Protein AF-A0A7K0U903-F1 (afdb_monomer_lite)

pLDDT: mean 87.4, std 8.75, range [61.56, 96.75]

Foldseek 3Di:
DDKAQQLQFFDVVVCVVPVVVNVVSNQKMWDWDADPPPDDGTFIKIWGADPVVRDTDPDIDTDPGHTPVVVVVVD

Secondary structure (DSSP, 8-state):
-EEEEHHHHB-THHHHT-THHHHHHTTEEEEEE--SSSS-S-EEEEEEEETTTTEE-S--EE--SPBHHHHHHH-

Sequence (75 aa):
MILNEKARAVADVAIAFNPAKSDEFSRQVLITVEKNRAGRGGVNIQFDKDFEFYRLNPQGSFLVEKLLSDVLSEG

Radius of gyration: 13.05 Å; chains: 1; bounding box: 36×24×38 Å

Structure (mmCIF, N/CA/C/O backbone):
data_AF-A0A7K0U903-F1
#
_entry.id   AF-A0A7K0U903-F1
#
loop_
_atom_site.group_PDB
_atom_site.id
_atom_site.type_symbol
_atom_site.label_atom_id
_atom_site.label_alt_id
_atom_site.label_comp_id
_atom_site.label_asym_id
_atom_site.label_entity_id
_atom_site.label_seq_id
_atom_site.pdbx_PDB_ins_code
_atom_site.Cartn_x
_atom_site.Cartn_y
_atom_site.Cartn_z
_atom_site.occupancy
_atom_site.B_iso_or_equiv
_atom_site.auth_seq_id
_atom_site.auth_comp_id
_atom_site.auth_asym_id
_atom_site.auth_atom_id
_atom_site.pdbx_PDB_model_num
ATOM 1 N N . MET A 1 1 ? -4.469 -3.075 -13.710 1.00 84.94 1 MET A N 1
ATOM 2 C CA . MET A 1 1 ? -4.653 -2.589 -12.325 1.00 84.94 1 MET A CA 1
ATOM 3 C C . MET A 1 1 ? -4.870 -3.800 -11.451 1.00 84.94 1 MET A C 1
ATOM 5 O O . MET A 1 1 ? -5.606 -4.687 -11.863 1.00 84.94 1 MET A O 1
ATOM 9 N N . ILE A 1 2 ? -4.231 -3.824 -10.289 1.00 91.19 2 ILE A N 1
ATOM 10 C CA . ILE A 1 2 ? -4.339 -4.901 -9.305 1.00 91.19 2 ILE A CA 1
ATOM 11 C C . ILE A 1 2 ? -4.782 -4.267 -7.982 1.00 91.19 2 ILE A C 1
ATOM 13 O O . ILE A 1 2 ? -4.317 -3.178 -7.647 1.00 91.19 2 ILE A O 1
ATOM 17 N N . LEU A 1 3 ? -5.693 -4.923 -7.264 1.00 92.69 3 LEU A N 1
ATOM 18 C CA . LEU A 1 3 ? -6.152 -4.529 -5.931 1.00 92.69 3 LEU A CA 1
ATOM 19 C C . LEU A 1 3 ? -5.756 -5.620 -4.937 1.00 92.69 3 LEU A C 1
ATOM 21 O O . LEU A 1 3 ? -6.029 -6.793 -5.182 1.00 92.69 3 LEU A O 1
ATOM 25 N N . ASN A 1 4 ? -5.153 -5.227 -3.821 1.00 93.75 4 ASN A N 1
ATOM 26 C CA . ASN A 1 4 ? -4.706 -6.123 -2.762 1.00 93.75 4 ASN A CA 1
ATOM 27 C C . ASN A 1 4 ? -5.099 -5.593 -1.380 1.00 93.75 4 ASN A C 1
ATOM 29 O O . ASN A 1 4 ? -5.232 -4.388 -1.172 1.00 93.75 4 ASN A O 1
ATOM 33 N N . GLU A 1 5 ? -5.211 -6.503 -0.415 1.00 93.31 5 GLU A N 1
ATOM 34 C CA . GLU A 1 5 ? -5.215 -6.153 1.009 1.00 93.31 5 GLU A CA 1
ATOM 35 C C . GLU A 1 5 ? -3.794 -5.742 1.413 1.00 93.31 5 GLU A C 1
ATOM 37 O O . GLU A 1 5 ? -2.852 -6.520 1.215 1.00 93.31 5 GLU A O 1
ATOM 42 N N . LYS A 1 6 ? -3.610 -4.539 1.978 1.00 93.94 6 LYS A N 1
ATOM 43 C CA . LYS A 1 6 ? -2.260 -4.025 2.271 1.00 93.94 6 LYS A CA 1
ATOM 44 C C . LYS A 1 6 ? -1.515 -4.944 3.237 1.00 93.94 6 LYS A C 1
ATOM 46 O O . LYS A 1 6 ? -0.353 -5.259 2.992 1.00 93.94 6 LYS A O 1
ATOM 51 N N . ALA A 1 7 ? -2.209 -5.450 4.256 1.00 92.44 7 ALA A N 1
ATOM 52 C CA . ALA A 1 7 ? -1.659 -6.368 5.255 1.00 92.44 7 ALA A CA 1
ATOM 53 C C . ALA A 1 7 ? -1.046 -7.657 4.675 1.00 92.44 7 ALA A C 1
ATOM 55 O O . ALA A 1 7 ? -0.240 -8.290 5.343 1.00 92.44 7 ALA A O 1
ATOM 56 N N . ARG A 1 8 ? -1.418 -8.056 3.450 1.00 92.31 8 ARG A N 1
ATOM 57 C CA . ARG A 1 8 ? -0.866 -9.242 2.771 1.00 92.31 8 ARG A CA 1
ATOM 58 C C . ARG A 1 8 ? 0.174 -8.907 1.702 1.00 92.31 8 ARG A C 1
ATOM 60 O O . ARG A 1 8 ? 0.854 -9.805 1.222 1.00 92.31 8 ARG A O 1
ATOM 67 N N . ALA A 1 9 ? 0.246 -7.645 1.283 1.00 93.00 9 ALA A N 1
ATOM 68 C CA . ALA A 1 9 ? 1.113 -7.203 0.196 1.00 93.00 9 ALA A CA 1
ATOM 69 C C . ALA A 1 9 ? 2.463 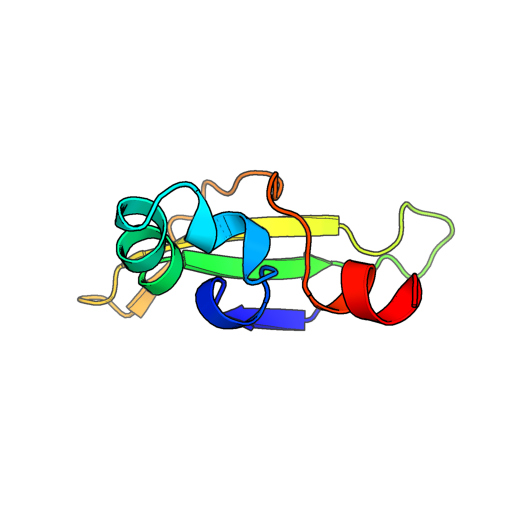-6.666 0.694 1.00 93.00 9 ALA A C 1
ATOM 71 O O . ALA A 1 9 ? 3.463 -6.767 -0.017 1.00 93.00 9 ALA A O 1
ATOM 72 N N . VAL A 1 10 ? 2.500 -6.088 1.898 1.00 92.75 10 VAL A N 1
ATOM 73 C CA . VAL A 1 10 ? 3.736 -5.584 2.515 1.00 92.75 10 VAL A CA 1
ATOM 74 C C . VAL A 1 10 ? 4.584 -6.729 3.069 1.00 92.75 10 VAL A C 1
ATOM 76 O O . VAL A 1 10 ? 4.056 -7.747 3.503 1.00 92.75 10 VAL A O 1
ATOM 79 N N . ALA A 1 11 ? 5.906 -6.565 3.059 1.00 89.75 11 ALA A N 1
ATOM 80 C CA . ALA A 1 11 ? 6.819 -7.551 3.627 1.00 89.75 11 ALA A CA 1
ATOM 81 C C . ALA A 1 11 ? 6.765 -7.563 5.167 1.00 89.75 11 ALA A C 1
ATOM 83 O O . ALA A 1 11 ? 6.631 -6.508 5.791 1.00 89.75 11 ALA A O 1
ATOM 84 N N . ASP A 1 12 ? 6.977 -8.730 5.785 1.00 85.44 12 ASP A N 1
ATOM 85 C CA . ASP A 1 12 ? 6.916 -8.921 7.247 1.00 85.44 12 ASP A CA 1
ATOM 86 C C . ASP A 1 12 ? 7.835 -7.970 8.023 1.00 85.44 12 ASP A C 1
ATOM 88 O O . ASP A 1 12 ? 7.503 -7.516 9.119 1.00 85.44 12 ASP A O 1
ATOM 92 N N . VAL A 1 13 ? 8.970 -7.597 7.423 1.00 82.62 13 VAL A N 1
ATOM 93 C CA . VAL A 1 13 ? 9.906 -6.611 7.977 1.00 82.62 13 VAL A CA 1
ATOM 94 C C . VAL A 1 13 ? 9.226 -5.271 8.289 1.00 82.62 13 VAL A C 1
ATOM 96 O O . VAL A 1 13 ? 9.583 -4.619 9.264 1.00 82.62 13 VAL A O 1
ATOM 99 N N . ALA A 1 14 ? 8.208 -4.868 7.523 1.00 79.69 14 ALA A N 1
ATOM 100 C CA . ALA A 1 14 ? 7.469 -3.628 7.756 1.00 79.69 14 ALA A CA 1
ATOM 101 C C . ALA A 1 14 ? 6.581 -3.685 9.013 1.00 79.69 14 ALA A C 1
ATOM 103 O O . ALA A 1 14 ? 6.303 -2.643 9.608 1.00 79.69 14 ALA A O 1
ATOM 104 N N . ILE A 1 15 ? 6.155 -4.885 9.422 1.00 80.12 15 ILE A N 1
ATOM 105 C CA . ILE A 1 15 ? 5.309 -5.122 10.601 1.00 80.12 15 ILE A CA 1
ATOM 106 C C . ILE A 1 15 ? 6.174 -5.420 11.832 1.00 80.12 15 ILE A C 1
ATOM 108 O O . ILE A 1 15 ? 5.877 -4.941 12.926 1.00 80.12 15 ILE A O 1
ATOM 112 N N . ALA A 1 16 ? 7.278 -6.152 11.658 1.00 80.56 16 ALA A N 1
ATOM 113 C CA . ALA A 1 16 ? 8.156 -6.592 12.743 1.00 80.56 16 ALA A CA 1
ATOM 114 C C . ALA A 1 16 ? 8.685 -5.438 13.614 1.00 80.56 16 ALA A C 1
ATOM 116 O O . ALA A 1 16 ? 8.846 -5.598 14.823 1.00 80.56 16 ALA A O 1
ATOM 117 N N . PHE A 1 17 ? 8.923 -4.265 13.020 1.00 71.25 17 PHE A N 1
ATOM 118 C CA . PHE A 1 17 ? 9.415 -3.088 13.742 1.00 71.25 17 PHE A CA 1
ATOM 119 C C . PHE A 1 17 ? 8.312 -2.231 14.380 1.00 71.25 17 PHE A C 1
ATOM 121 O O . PHE A 1 17 ? 8.626 -1.356 15.186 1.00 71.25 17 PHE A O 1
ATOM 128 N N . ASN A 1 18 ? 7.036 -2.443 14.038 1.00 75.88 18 ASN A N 1
ATOM 129 C CA . ASN A 1 18 ? 5.923 -1.694 14.619 1.00 75.88 18 ASN A CA 1
ATOM 130 C C . ASN A 1 18 ? 4.595 -2.478 14.540 1.00 75.88 18 ASN A C 1
ATOM 132 O O . ASN A 1 18 ? 3.844 -2.317 13.574 1.00 75.88 18 ASN A O 1
ATOM 136 N N . PRO A 1 19 ? 4.250 -3.264 15.577 1.00 77.62 19 PRO A N 1
ATOM 137 C CA . PRO A 1 19 ? 3.016 -4.049 15.611 1.00 77.62 19 PRO A CA 1
ATOM 138 C C . PRO A 1 19 ? 1.737 -3.216 15.454 1.00 77.62 19 PRO A C 1
ATOM 140 O O . PRO A 1 19 ? 0.762 -3.707 14.895 1.00 77.62 19 PRO A O 1
ATOM 143 N N . ALA A 1 20 ? 1.738 -1.943 15.874 1.00 83.00 20 ALA A N 1
ATOM 144 C CA . ALA A 1 20 ? 0.574 -1.066 15.731 1.00 83.00 20 ALA A CA 1
ATOM 145 C C . ALA A 1 20 ? 0.210 -0.800 14.257 1.00 83.00 20 ALA A C 1
ATOM 147 O O . ALA A 1 20 ? -0.954 -0.561 13.942 1.00 83.00 20 ALA A O 1
ATOM 148 N N . LYS A 1 21 ? 1.180 -0.906 13.337 1.00 84.12 21 LYS A N 1
ATOM 149 C CA . LYS A 1 21 ? 0.920 -0.809 11.894 1.00 84.12 21 LYS A CA 1
ATOM 150 C C . LYS A 1 21 ? 0.142 -2.002 11.341 1.00 84.12 21 LYS A C 1
ATOM 152 O O . LYS A 1 21 ? -0.498 -1.861 10.306 1.00 84.12 21 LYS A O 1
ATOM 157 N N . SER A 1 22 ? 0.164 -3.157 12.009 1.00 85.31 22 SER A N 1
ATOM 158 C CA . SER A 1 22 ? -0.596 -4.336 11.572 1.00 85.31 22 SER A CA 1
ATOM 159 C C . SER A 1 22 ? -2.095 -4.035 11.516 1.00 85.31 22 SER A C 1
ATOM 161 O O . SER A 1 22 ? -2.757 -4.301 10.510 1.00 85.31 22 SER A O 1
ATOM 163 N N . ASP A 1 23 ? -2.614 -3.410 12.573 1.00 87.75 23 ASP A N 1
ATOM 164 C CA . ASP A 1 23 ? -4.022 -3.030 12.651 1.00 87.75 23 ASP A CA 1
ATOM 165 C C . ASP A 1 23 ? -4.361 -1.945 11.624 1.00 87.75 23 ASP A C 1
ATOM 167 O O . ASP A 1 23 ? -5.419 -2.005 10.999 1.00 87.75 23 ASP A O 1
ATOM 171 N N . GLU A 1 24 ? -3.456 -0.995 11.378 1.00 89.69 24 GLU A N 1
ATOM 172 C CA . GLU A 1 24 ? -3.623 0.020 10.331 1.00 89.69 24 GLU A CA 1
ATOM 173 C C . GLU A 1 24 ? -3.690 -0.615 8.933 1.00 89.69 24 GLU A C 1
ATOM 175 O O . GLU A 1 24 ? -4.612 -0.343 8.164 1.00 89.69 24 GLU A O 1
ATOM 180 N N . PHE A 1 25 ? -2.764 -1.519 8.607 1.00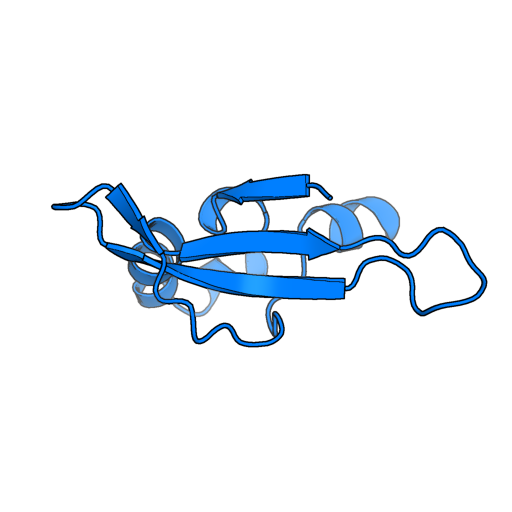 92.75 25 PHE A N 1
ATOM 181 C CA . PHE A 1 25 ? -2.715 -2.177 7.300 1.00 92.75 25 PHE A CA 1
ATOM 182 C C . PHE A 1 25 ? -3.927 -3.062 7.046 1.00 92.75 25 PHE A C 1
ATOM 184 O O . PHE A 1 25 ? -4.350 -3.194 5.899 1.00 92.75 25 PHE A O 1
ATOM 191 N N . SER A 1 26 ? -4.511 -3.640 8.100 1.00 90.75 26 SER A N 1
ATOM 192 C CA . SER A 1 26 ? -5.768 -4.386 7.996 1.00 90.75 26 SER A CA 1
ATOM 193 C C . SER A 1 26 ? -6.934 -3.514 7.521 1.00 90.75 26 SER A C 1
ATOM 195 O O . SER A 1 26 ? -7.922 -4.038 7.013 1.00 90.75 26 SER A O 1
ATOM 197 N N . ARG A 1 27 ? -6.814 -2.185 7.657 1.00 93.81 27 ARG A N 1
ATOM 198 C CA . ARG A 1 27 ? -7.815 -1.201 7.241 1.00 93.81 27 ARG A CA 1
ATOM 199 C C . ARG A 1 27 ? -7.470 -0.476 5.949 1.00 93.81 27 ARG A C 1
ATOM 201 O O . ARG A 1 27 ? -8.168 0.465 5.581 1.00 93.81 27 ARG A O 1
ATOM 208 N N . GLN A 1 28 ? -6.429 -0.911 5.248 1.00 94.94 28 GLN A N 1
ATOM 209 C CA . GLN A 1 28 ? -5.958 -0.280 4.024 1.00 94.94 28 GLN A CA 1
ATOM 210 C C . GLN A 1 28 ? -5.972 -1.262 2.858 1.00 94.94 28 GLN A C 1
ATOM 212 O O . GLN A 1 28 ? -5.616 -2.435 2.982 1.00 94.94 28 GLN A O 1
ATOM 217 N N . VAL A 1 29 ? -6.319 -0.748 1.684 1.00 95.50 29 VAL A N 1
ATOM 218 C CA . VAL A 1 29 ? -6.140 -1.460 0.420 1.00 95.50 29 VAL A CA 1
ATOM 219 C C . VAL A 1 29 ? -4.952 -0.883 -0.332 1.00 95.50 29 VAL A C 1
ATOM 221 O O . VAL A 1 29 ? -4.650 0.308 -0.236 1.00 95.50 29 VAL A O 1
ATOM 224 N N . LEU A 1 30 ? -4.291 -1.731 -1.108 1.00 95.62 30 LEU A N 1
ATOM 225 C CA . LEU A 1 30 ? -3.230 -1.350 -2.022 1.00 95.62 30 LEU A CA 1
ATOM 226 C C . LEU A 1 30 ? -3.717 -1.501 -3.461 1.00 95.62 30 LEU A C 1
ATOM 228 O O . LEU A 1 30 ? -4.144 -2.580 -3.872 1.00 95.62 30 LEU A O 1
ATOM 232 N N . ILE A 1 31 ? -3.606 -0.431 -4.240 1.00 94.81 31 ILE A N 1
ATOM 233 C CA . ILE A 1 31 ? -3.848 -0.436 -5.678 1.00 94.81 31 ILE A CA 1
ATOM 234 C C . ILE A 1 31 ? -2.516 -0.285 -6.403 1.00 94.81 31 ILE A C 1
ATOM 236 O O . ILE A 1 31 ? -1.821 0.720 -6.255 1.00 94.81 31 ILE A O 1
ATOM 240 N N . THR A 1 32 ? -2.205 -1.262 -7.249 1.00 92.81 32 THR A N 1
ATOM 241 C CA . THR A 1 32 ? -1.068 -1.203 -8.165 1.00 92.81 32 THR A CA 1
ATOM 242 C C . THR A 1 32 ? -1.561 -0.845 -9.563 1.00 92.81 32 THR A C 1
ATOM 244 O O . THR A 1 32 ? -2.381 -1.545 -10.175 1.00 92.81 32 THR A O 1
ATOM 247 N N . VAL A 1 33 ? -1.053 0.267 -10.088 1.00 89.94 33 VAL A N 1
ATOM 248 C CA . VAL A 1 33 ? -1.336 0.757 -11.436 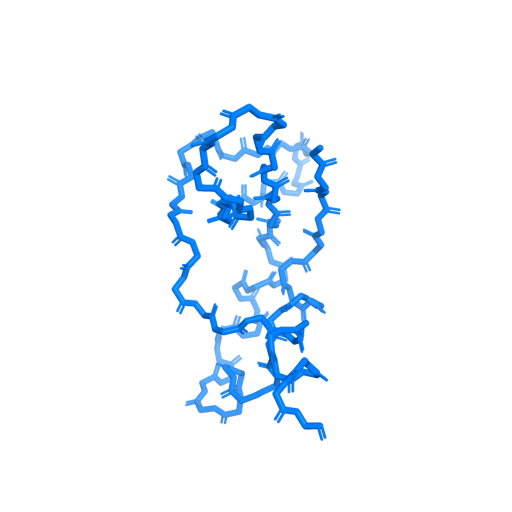1.00 89.94 33 VAL A CA 1
ATOM 249 C C . VAL A 1 33 ? -0.118 0.519 -12.314 1.00 89.94 33 VAL A C 1
ATOM 251 O O . VAL A 1 33 ? 0.936 1.129 -12.138 1.00 89.94 33 VAL A O 1
ATOM 254 N N . GLU A 1 34 ? -0.287 -0.342 -13.309 1.00 85.38 34 GLU A N 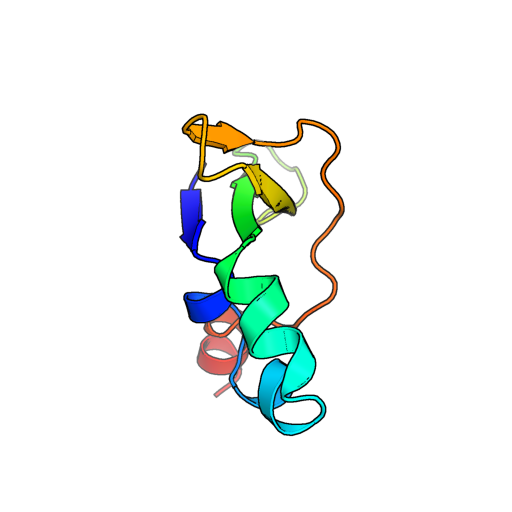1
ATOM 255 C CA . GLU A 1 34 ? 0.705 -0.563 -14.354 1.00 85.38 34 GLU A CA 1
ATOM 256 C C . GLU A 1 34 ? 0.335 0.243 -15.597 1.00 85.38 34 GLU A C 1
ATOM 258 O O . GLU A 1 34 ? -0.788 0.164 -16.103 1.00 85.38 34 GLU A O 1
ATOM 263 N N . LYS A 1 35 ? 1.281 1.052 -16.082 1.00 79.19 35 LYS A N 1
ATOM 264 C CA . LYS A 1 35 ? 1.137 1.792 -17.337 1.00 79.19 35 LYS A CA 1
ATOM 265 C C . LYS A 1 35 ? 1.770 0.987 -18.469 1.00 79.19 35 LYS A C 1
ATOM 267 O O . LYS A 1 35 ? 2.981 0.828 -18.504 1.00 79.19 35 LYS A O 1
ATOM 272 N N . ASN A 1 36 ? 0.970 0.599 -19.458 1.00 71.44 36 ASN A N 1
ATOM 273 C CA . ASN A 1 36 ? 1.425 -0.207 -20.601 1.00 71.44 36 ASN A CA 1
ATOM 274 C C . ASN A 1 36 ? 2.206 0.579 -21.682 1.00 71.44 36 ASN A C 1
ATOM 276 O O . ASN A 1 36 ? 2.551 0.017 -22.716 1.00 71.44 36 ASN A O 1
ATOM 280 N N . ARG A 1 37 ? 2.478 1.882 -21.493 1.00 67.56 37 ARG A N 1
ATOM 281 C CA . ARG A 1 37 ? 3.146 2.740 -22.493 1.00 67.56 37 ARG A CA 1
ATOM 282 C C . ARG A 1 37 ? 4.246 3.589 -21.858 1.00 67.56 37 ARG A C 1
ATOM 284 O O . ARG A 1 37 ? 3.941 4.653 -21.327 1.00 67.56 37 ARG A O 1
ATOM 291 N N . ALA A 1 38 ? 5.491 3.102 -21.919 1.00 65.75 38 ALA A N 1
ATOM 292 C CA . ALA A 1 38 ? 6.752 3.785 -21.566 1.00 65.75 38 ALA A CA 1
ATOM 293 C C . ALA A 1 38 ? 6.773 4.586 -20.239 1.00 65.75 38 ALA A C 1
ATOM 295 O O . ALA A 1 38 ? 7.619 5.454 -20.042 1.00 65.75 38 ALA A O 1
ATOM 296 N N . GLY A 1 39 ? 5.828 4.330 -19.334 1.00 65.12 39 GLY A N 1
ATOM 297 C CA . GLY A 1 39 ? 5.720 4.993 -18.041 1.00 65.12 39 GLY A CA 1
ATOM 298 C C . GLY A 1 39 ? 6.408 4.190 -16.945 1.00 65.12 39 GLY A C 1
ATOM 299 O O . GLY A 1 39 ? 6.809 3.049 -17.153 1.00 65.12 39 GLY A O 1
ATOM 300 N N . ARG A 1 40 ? 6.488 4.774 -15.745 1.00 61.56 40 ARG A N 1
ATOM 301 C CA . ARG A 1 40 ? 6.889 4.044 -14.536 1.00 61.56 40 ARG A CA 1
ATOM 302 C C . ARG A 1 40 ? 5.928 2.862 -14.338 1.00 61.56 40 ARG A C 1
ATOM 304 O O . ARG A 1 40 ? 4.724 3.079 -14.184 1.00 61.56 40 ARG A O 1
ATOM 311 N N . GLY A 1 41 ? 6.453 1.642 -14.422 1.00 72.50 41 GLY A N 1
ATOM 312 C CA . GLY A 1 41 ? 5.724 0.424 -14.072 1.00 72.50 41 GLY A CA 1
ATOM 313 C C . GLY A 1 41 ? 5.482 0.363 -12.565 1.00 72.50 41 GLY A C 1
ATOM 314 O O . GLY A 1 41 ? 6.244 0.956 -11.802 1.00 72.50 41 GLY A O 1
ATOM 315 N N . GLY A 1 42 ? 4.408 -0.312 -12.153 1.00 76.56 42 GLY A N 1
ATOM 316 C CA . GLY A 1 42 ? 4.152 -0.617 -10.743 1.00 76.56 42 GLY A CA 1
ATOM 317 C C . GLY A 1 42 ? 3.990 0.604 -9.832 1.00 76.56 42 GLY A C 1
ATOM 318 O O . GLY A 1 42 ? 4.688 0.723 -8.830 1.00 76.56 42 GLY A O 1
ATOM 319 N N . VAL A 1 43 ? 3.077 1.530 -10.150 1.00 89.38 43 VAL A N 1
ATOM 320 C CA . VAL A 1 43 ? 2.741 2.616 -9.215 1.00 89.38 43 VAL A CA 1
ATOM 321 C C . VAL A 1 43 ? 1.825 2.072 -8.124 1.00 89.38 43 VAL A C 1
ATOM 323 O O . VAL A 1 43 ? 0.689 1.697 -8.400 1.00 89.38 43 VAL A O 1
ATOM 326 N N . ASN A 1 44 ? 2.322 2.061 -6.892 1.00 94.31 44 ASN A N 1
ATOM 327 C CA . ASN A 1 44 ? 1.631 1.544 -5.716 1.00 94.31 44 ASN A CA 1
ATOM 328 C C . ASN A 1 44 ? 1.009 2.691 -4.910 1.00 94.31 44 ASN A C 1
ATOM 330 O O . ASN A 1 44 ? 1.723 3.579 -4.438 1.00 94.31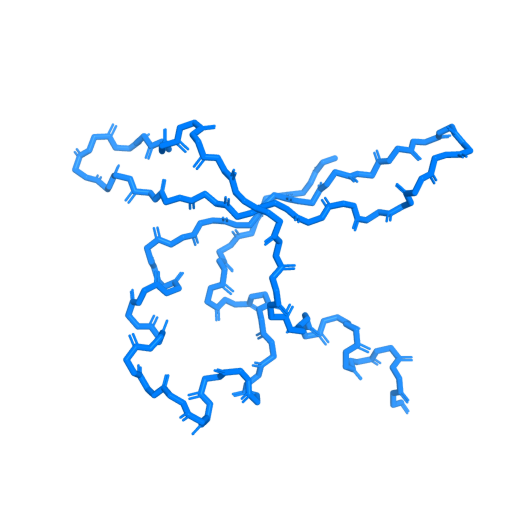 44 ASN A O 1
ATOM 334 N N . ILE A 1 45 ? -0.316 2.674 -4.769 1.00 95.31 45 ILE A N 1
ATOM 335 C CA . ILE A 1 45 ? -1.091 3.686 -4.041 1.00 95.31 45 ILE A CA 1
ATOM 336 C C . ILE A 1 45 ? -1.926 2.985 -2.973 1.00 95.31 45 ILE A C 1
ATOM 338 O O . ILE A 1 45 ? -2.648 2.035 -3.276 1.00 95.31 45 ILE A O 1
ATOM 342 N N . GLN A 1 46 ? -1.834 3.451 -1.733 1.00 96.25 46 GLN A N 1
ATOM 343 C CA . GLN A 1 46 ? -2.634 2.955 -0.618 1.00 96.25 46 GLN A CA 1
ATOM 344 C C . GLN A 1 46 ? -3.852 3.845 -0.372 1.00 96.25 46 GLN A C 1
ATOM 346 O O . GLN A 1 46 ? -3.791 5.061 -0.570 1.00 96.25 46 GLN A O 1
ATOM 351 N N . PHE A 1 47 ? -4.936 3.235 0.099 1.00 96.75 47 PHE A N 1
ATOM 352 C CA . PHE A 1 47 ? -6.167 3.924 0.474 1.00 96.75 47 PHE A CA 1
ATOM 353 C C . PHE A 1 47 ? -6.723 3.336 1.766 1.00 96.75 47 PHE A C 1
ATOM 355 O O . PHE A 1 47 ? -6.691 2.118 1.952 1.00 96.75 47 PHE A O 1
ATOM 362 N N . A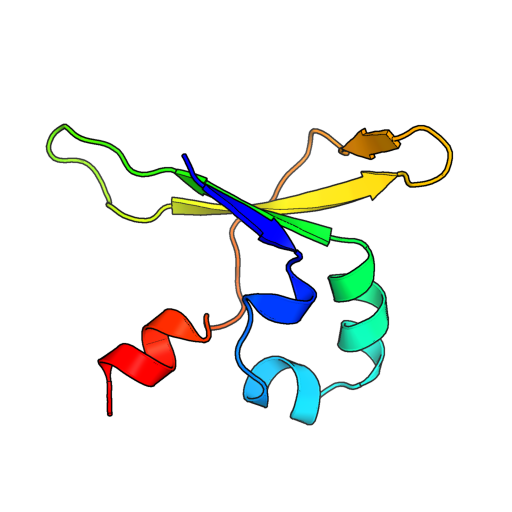SP A 1 48 ? -7.283 4.189 2.620 1.00 96.19 48 ASP A N 1
ATOM 363 C CA . ASP A 1 48 ? -8.029 3.741 3.794 1.00 96.19 48 ASP A CA 1
ATOM 364 C C . ASP A 1 48 ? -9.404 3.209 3.389 1.00 96.19 48 ASP A C 1
ATOM 366 O O . ASP A 1 48 ? -10.078 3.750 2.503 1.00 96.19 48 ASP A O 1
ATOM 370 N N . LYS A 1 49 ? -9.831 2.151 4.072 1.00 93.12 49 LYS A N 1
ATOM 371 C CA . LYS A 1 49 ? -11.121 1.502 3.884 1.00 93.12 49 LYS A CA 1
ATOM 372 C C . LYS A 1 49 ? -12.058 1.857 5.029 1.00 93.12 49 LYS A C 1
ATOM 374 O O . LYS A 1 49 ? -11.775 1.616 6.200 1.00 93.12 49 LYS A O 1
ATOM 379 N N . ASP A 1 50 ? -13.215 2.371 4.652 1.00 90.06 50 ASP A N 1
ATOM 380 C CA . ASP A 1 50 ? -14.369 2.519 5.519 1.00 90.06 50 ASP A CA 1
ATOM 381 C C . ASP A 1 50 ? -15.218 1.242 5.420 1.00 90.06 50 ASP A C 1
ATOM 383 O O . ASP A 1 50 ? -15.962 1.030 4.455 1.00 90.06 50 ASP A O 1
ATOM 387 N N . PHE A 1 51 ? -15.041 0.342 6.391 1.00 83.00 51 PHE A N 1
ATOM 388 C CA . PHE A 1 51 ? -15.698 -0.969 6.402 1.00 83.00 51 PHE A CA 1
ATOM 389 C C . PHE A 1 51 ? -17.195 -0.889 6.625 1.00 83.00 51 PHE A C 1
ATOM 391 O O . PHE A 1 51 ? -17.923 -1.696 6.054 1.00 83.00 51 PHE A O 1
ATOM 398 N N . GLU A 1 52 ? -17.642 0.057 7.448 1.00 89.50 52 GLU A N 1
ATOM 399 C CA . GLU A 1 52 ? -19.051 0.177 7.810 1.00 89.50 52 GLU A CA 1
ATOM 400 C C . GLU A 1 52 ? -19.900 0.441 6.567 1.00 89.50 52 GLU A C 1
ATOM 402 O O . GLU A 1 52 ? -21.009 -0.076 6.429 1.00 89.50 52 GLU A O 1
ATOM 407 N N . PHE A 1 53 ? -19.331 1.173 5.610 1.00 91.38 53 PHE A N 1
ATOM 408 C CA . PHE A 1 53 ? -20.031 1.563 4.401 1.00 91.38 53 PHE A CA 1
ATOM 409 C C . PHE A 1 53 ? -19.444 1.003 3.106 1.00 91.38 53 PHE A C 1
ATOM 411 O O . PHE A 1 53 ? -19.853 1.452 2.034 1.00 91.38 53 PHE A O 1
ATOM 418 N N . TYR A 1 54 ? -18.512 0.049 3.184 1.00 87.62 54 TYR A N 1
ATOM 419 C CA . TYR A 1 54 ? -17.848 -0.568 2.027 1.00 87.62 54 TYR A CA 1
ATOM 420 C C . TYR A 1 54 ? -17.258 0.457 1.044 1.00 87.62 54 TYR A C 1
ATOM 422 O O . TYR A 1 54 ? -17.364 0.311 -0.175 1.00 87.62 54 TYR A O 1
ATOM 430 N N . ARG A 1 55 ? -16.646 1.519 1.573 1.00 92.31 55 ARG A N 1
ATOM 431 C CA . ARG A 1 55 ? -16.105 2.638 0.790 1.00 92.31 55 ARG A CA 1
ATOM 432 C C . ARG A 1 55 ? -14.599 2.770 0.976 1.00 92.31 55 ARG A C 1
ATOM 434 O O . ARG A 1 55 ? -14.038 2.322 1.970 1.00 92.31 55 ARG A O 1
ATOM 441 N N . LEU A 1 56 ? -13.946 3.396 0.002 1.00 93.62 56 LEU A N 1
ATOM 442 C CA . LEU A 1 56 ? -12.552 3.820 0.114 1.00 93.62 56 LEU A CA 1
ATOM 443 C C . LEU A 1 56 ? -12.516 5.332 0.316 1.00 93.62 56 LEU A C 1
ATOM 445 O O . LEU A 1 56 ? -13.248 6.058 -0.362 1.00 93.62 56 LEU A O 1
ATOM 449 N N . ASN A 1 57 ? -11.647 5.805 1.207 1.00 94.25 57 ASN A N 1
ATOM 450 C CA . ASN A 1 57 ? -11.271 7.212 1.217 1.00 94.25 57 ASN A CA 1
ATOM 451 C C . ASN A 1 57 ? -10.549 7.500 -0.110 1.00 94.25 57 ASN A C 1
ATOM 453 O O . ASN A 1 57 ? -9.520 6.879 -0.361 1.00 94.25 57 ASN A O 1
ATOM 457 N N . PRO A 1 58 ? -11.048 8.397 -0.980 1.00 93.19 58 PRO A N 1
ATOM 458 C CA . PRO A 1 58 ? -10.439 8.634 -2.289 1.00 93.19 58 PRO A CA 1
ATOM 459 C C . PRO A 1 58 ? -9.088 9.356 -2.201 1.00 93.19 58 PRO A C 1
ATOM 461 O O . PRO A 1 58 ? -8.370 9.428 -3.197 1.00 93.19 58 PRO A O 1
ATOM 464 N N . GLN A 1 59 ? -8.741 9.905 -1.034 1.00 94.88 59 GLN A N 1
ATOM 465 C CA . GLN A 1 59 ? -7.443 10.521 -0.794 1.00 94.88 59 GLN A CA 1
ATOM 466 C C . GLN A 1 59 ? -6.415 9.433 -0.481 1.00 94.88 59 GLN A C 1
ATOM 468 O O . GLN A 1 59 ? -6.238 9.035 0.667 1.00 94.88 59 GLN A O 1
ATOM 473 N N . GLY A 1 60 ? -5.772 8.929 -1.533 1.00 94.00 60 GLY A N 1
ATOM 474 C CA . GLY A 1 60 ? -4.696 7.950 -1.422 1.00 94.00 60 GLY A CA 1
ATOM 475 C C . GLY A 1 60 ? -3.317 8.586 -1.288 1.00 94.00 60 GLY A C 1
ATOM 476 O O . GLY A 1 60 ? -3.107 9.760 -1.601 1.00 94.00 60 GLY A O 1
ATOM 477 N N . SER A 1 61 ? -2.351 7.774 -0.877 1.00 95.56 61 SER A N 1
ATOM 478 C CA . SER A 1 61 ? -0.937 8.146 -0.807 1.00 95.56 61 SER A CA 1
ATOM 479 C C . SER A 1 61 ? -0.065 7.092 -1.485 1.00 95.56 61 SER A C 1
ATOM 481 O O . SER A 1 61 ? -0.480 5.950 -1.685 1.00 95.56 61 SER A O 1
ATOM 483 N N . PHE A 1 62 ? 1.147 7.469 -1.892 1.00 95.38 62 PHE A N 1
ATOM 484 C CA . PHE A 1 62 ? 2.102 6.489 -2.406 1.00 95.38 62 PHE A CA 1
ATOM 485 C C . PHE A 1 62 ? 2.528 5.533 -1.294 1.00 95.38 62 PHE A C 1
ATOM 487 O O . PHE A 1 62 ? 2.732 5.955 -0.155 1.00 95.38 62 PHE A O 1
ATOM 494 N N . LEU A 1 63 ? 2.687 4.258 -1.644 1.00 93.62 63 LEU A N 1
ATOM 495 C CA . LEU A 1 63 ? 3.194 3.256 -0.715 1.00 93.62 63 LEU A CA 1
ATOM 496 C C . LEU A 1 63 ? 4.634 3.598 -0.297 1.00 93.62 63 LEU A C 1
ATOM 498 O O . LEU A 1 63 ? 5.481 3.876 -1.148 1.00 93.62 63 LEU A O 1
ATOM 502 N N . VAL A 1 64 ? 4.899 3.551 1.009 1.00 91.94 64 VAL A N 1
ATOM 503 C CA . VAL A 1 64 ? 6.237 3.768 1.591 1.00 91.94 64 VAL A CA 1
ATOM 504 C C . VAL A 1 64 ? 6.875 2.446 2.020 1.00 91.94 64 VAL A C 1
ATOM 506 O O . VAL A 1 64 ? 8.096 2.306 1.996 1.00 91.94 64 VAL A O 1
ATOM 509 N N . GLU A 1 65 ? 6.061 1.468 2.418 1.00 92.06 65 GLU A N 1
ATOM 510 C CA . GLU A 1 65 ? 6.533 0.145 2.809 1.00 92.06 65 GLU A CA 1
ATOM 511 C C . GLU A 1 65 ? 7.051 -0.682 1.622 1.00 92.06 65 GLU A C 1
ATOM 513 O O . GLU A 1 65 ? 6.542 -0.595 0.505 1.00 92.06 65 GLU A O 1
ATOM 518 N N . LYS A 1 66 ? 8.038 -1.547 1.888 1.00 91.44 66 LYS A N 1
ATOM 519 C CA . LYS A 1 66 ? 8.537 -2.514 0.904 1.00 91.44 66 LYS A CA 1
ATOM 520 C C . LYS A 1 66 ? 7.505 -3.623 0.680 1.00 91.44 66 LYS A C 1
ATOM 522 O O . LYS A 1 66 ? 6.952 -4.159 1.647 1.00 91.44 66 LYS A O 1
ATOM 527 N N . LEU A 1 67 ? 7.264 -3.981 -0.581 1.00 92.56 67 LEU A N 1
ATOM 528 C CA . LEU A 1 67 ? 6.367 -5.081 -0.925 1.00 92.56 67 LEU A CA 1
ATOM 529 C C . LEU A 1 67 ? 7.043 -6.436 -0.746 1.00 92.56 67 LEU A C 1
ATOM 531 O O . LEU A 1 67 ? 8.246 -6.586 -0.962 1.00 92.56 67 LEU A O 1
ATOM 535 N N . LEU A 1 68 ? 6.238 -7.446 -0.418 1.00 92.44 68 LEU A N 1
ATOM 536 C CA . LEU A 1 68 ? 6.686 -8.834 -0.377 1.00 92.44 68 LEU A CA 1
ATOM 537 C C . LEU A 1 68 ? 7.211 -9.289 -1.747 1.00 92.44 68 LEU A C 1
ATOM 539 O O . LEU A 1 68 ? 8.229 -9.968 -1.810 1.00 92.44 68 LEU A O 1
ATOM 543 N N . SER A 1 69 ? 6.567 -8.867 -2.841 1.00 89.50 69 SER A N 1
ATOM 544 C CA . SER A 1 69 ? 7.019 -9.165 -4.208 1.00 89.50 69 SER A CA 1
ATOM 545 C C . SER A 1 69 ? 8.439 -8.677 -4.479 1.00 89.50 69 SER A C 1
ATOM 547 O O . SER A 1 69 ? 9.212 -9.388 -5.113 1.00 89.50 69 SER A O 1
ATOM 549 N N . ASP A 1 70 ? 8.789 -7.493 -3.971 1.00 90.25 70 ASP A N 1
ATOM 550 C CA . ASP A 1 70 ? 10.109 -6.901 -4.183 1.00 90.25 70 ASP A CA 1
ATOM 551 C C . ASP A 1 70 ? 11.167 -7.722 -3.442 1.00 90.25 70 ASP A C 1
ATOM 553 O O . ASP A 1 70 ? 12.203 -8.058 -4.008 1.00 90.25 70 ASP A O 1
ATOM 557 N N . VAL A 1 71 ? 10.868 -8.130 -2.203 1.00 89.62 71 VAL A N 1
ATOM 558 C CA . VAL A 1 71 ? 11.744 -9.004 -1.405 1.00 89.62 71 VAL A CA 1
ATOM 559 C C . VAL A 1 71 ? 11.946 -10.361 -2.083 1.00 89.62 71 VAL A C 1
ATOM 561 O O . VAL A 1 71 ? 13.072 -10.840 -2.146 1.00 89.62 71 VAL A O 1
ATOM 564 N N . LEU A 1 72 ? 10.881 -10.962 -2.619 1.00 89.31 72 LEU A N 1
ATOM 565 C CA . LEU A 1 72 ? 10.953 -12.251 -3.315 1.00 89.31 72 LEU A CA 1
ATOM 566 C C . LEU A 1 72 ? 11.698 -12.175 -4.653 1.00 89.31 72 LEU A C 1
ATOM 568 O O . LEU A 1 72 ? 12.198 -13.189 -5.117 1.00 89.31 72 LEU A O 1
ATOM 572 N N . SER A 1 73 ? 11.749 -11.002 -5.287 1.00 85.19 73 SER A N 1
ATOM 573 C CA . SER A 1 73 ? 12.476 -10.805 -6.547 1.00 85.19 73 SER A CA 1
ATOM 574 C C . SER A 1 73 ? 13.978 -10.560 -6.366 1.00 85.19 73 SER A C 1
ATOM 576 O O . SER A 1 73 ? 14.736 -10.680 -7.325 1.00 85.19 73 SER A O 1
ATOM 578 N N . GLU A 1 74 ? 14.402 -10.189 -5.155 1.00 79.69 74 GLU A N 1
ATOM 579 C CA . GLU A 1 74 ? 15.799 -9.896 -4.814 1.00 79.69 74 GLU A CA 1
ATOM 580 C C . GLU A 1 74 ? 16.571 -11.120 -4.284 1.00 79.69 74 GLU A C 1
ATOM 582 O O . GLU A 1 74 ? 17.797 -11.053 -4.184 1.00 79.69 74 GLU A O 1
ATOM 587 N N . GLY A 1 75 ? 15.875 -12.208 -3.928 1.00 61.88 75 GLY A N 1
ATOM 588 C CA . GLY A 1 75 ? 16.452 -13.464 -3.425 1.00 61.88 75 GLY A CA 1
ATOM 589 C C . GLY A 1 75 ? 16.433 -14.577 -4.461 1.00 61.88 75 GLY A C 1
ATOM 590 O O . GLY A 1 75 ? 17.416 -15.350 -4.485 1.00 61.88 75 GLY A O 1
#